Protein AF-A0A1L9Q4J5-F1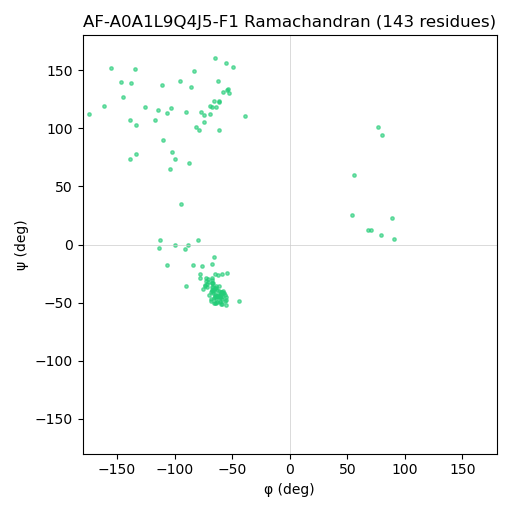 (afdb_monomer)

Solvent-accessible surface area (backbone atoms only — not comparable to full-atom values): 9314 Å² total; per-residue (Å²): 130,61,69,67,56,54,56,50,44,54,51,50,22,49,50,50,36,12,47,63,72,41,23,37,76,90,78,71,43,65,36,90,93,36,87,88,53,79,73,74,52,46,73,70,51,50,54,50,53,48,54,51,43,55,51,52,40,52,55,49,47,40,55,69,72,70,45,54,94,86,62,90,66,91,80,92,76,90,84,88,80,90,82,83,93,76,91,77,93,67,89,93,70,88,74,88,51,91,67,54,59,63,59,50,52,72,53,50,34,46,66,31,51,53,52,49,52,55,52,53,53,55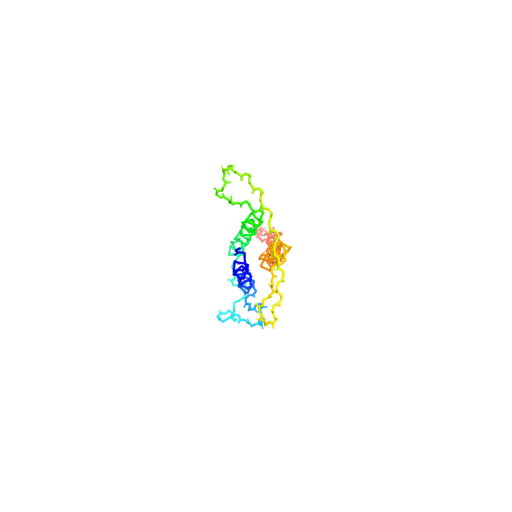,53,51,57,56,58,55,53,64,70,67,63,68,89,88,77,85,86,82,78,84,81,83,136

Radius of gyration: 25.22 Å; Cα contacts (8 Å, |Δi|>4): 82; chains: 1; bounding box: 53×69×80 Å

Mean predicted aligned error: 15.18 Å

pLDDT: mean 73.2, std 19.82, range [34.38, 97.12]

Foldseek 3Di:
DCDVVLVVLVVVLQVLLCQQQQHRPVPRHRDVPSVPDDRNQDPVNLVVSLVVQVVVLVVLVCVLVVNPVPPPDDDDDDDDDDDDDDDDDDDDDPDDDNCPSVVSSVVRSVSSNVSSVVVVVVVVVVVVVVVVPDDPDDDPPDDDD

InterPro domains:
  IPR031349 General transcription factor TFIIH, subunit Tfb6 [PF17110] (3-117)
  IPR031349 General transcription factor TFIIH, subunit Tfb6 [PTHR37781] (4-117)

Organism: NCBI:txid1036611

Structure (mmCIF, N/CA/C/O backbone):
data_AF-A0A1L9Q4J5-F1
#
_entry.id   AF-A0A1L9Q4J5-F1
#
loop_
_atom_site.group_PDB
_atom_site.id
_atom_site.type_symbol
_atom_site.label_atom_id
_atom_site.label_alt_id
_atom_site.label_comp_id
_atom_site.label_asym_id
_atom_site.label_entity_id
_atom_site.label_seq_id
_atom_site.pdbx_PDB_ins_code
_atom_site.Cartn_x
_atom_site.Cartn_y
_atom_site.Cartn_z
_atom_site.occupancy
_atom_site.B_iso_or_equiv
_atom_site.auth_seq_id
_atom_site.auth_comp_id
_atom_site.auth_asym_id
_atom_site.auth_atom_id
_atom_site.pdbx_PDB_model_num
ATOM 1 N N . MET A 1 1 ? 15.159 -10.176 -14.896 1.00 51.69 1 MET A N 1
ATOM 2 C CA . MET A 1 1 ? 15.103 -10.595 -13.466 1.00 51.69 1 MET A CA 1
ATOM 3 C C . MET A 1 1 ? 13.831 -10.171 -12.705 1.00 51.69 1 MET A C 1
ATOM 5 O O . MET A 1 1 ? 13.630 -10.600 -11.577 1.00 51.69 1 MET A O 1
ATOM 9 N N . ALA A 1 2 ? 12.927 -9.396 -13.304 1.00 68.06 2 ALA A N 1
ATOM 10 C CA . ALA A 1 2 ? 11.856 -8.687 -12.601 1.00 68.06 2 ALA A CA 1
ATOM 11 C C . ALA A 1 2 ? 10.698 -9.536 -12.012 1.00 68.06 2 ALA A C 1
ATOM 13 O O . ALA A 1 2 ? 10.084 -9.164 -11.010 1.00 68.06 2 ALA A O 1
ATOM 14 N N . LYS A 1 3 ? 10.361 -10.686 -12.615 1.00 74.06 3 LYS A N 1
ATOM 15 C CA . LYS A 1 3 ? 9.107 -11.415 -12.323 1.00 74.06 3 LYS A CA 1
ATOM 16 C C . LYS A 1 3 ? 8.966 -11.918 -10.869 1.00 74.06 3 LYS A C 1
ATOM 18 O O . LYS A 1 3 ? 7.874 -11.773 -10.316 1.00 74.06 3 LYS A O 1
ATOM 23 N N . PRO A 1 4 ? 9.990 -12.505 -10.216 1.00 86.25 4 PRO A N 1
ATOM 24 C CA . PRO A 1 4 ? 9.892 -12.897 -8.807 1.00 86.25 4 PRO A CA 1
ATOM 25 C C . PRO A 1 4 ? 9.742 -11.696 -7.864 1.00 86.25 4 PRO A C 1
ATOM 27 O O . PRO A 1 4 ? 8.932 -11.755 -6.940 1.00 86.25 4 PRO A O 1
ATOM 30 N N . THR A 1 5 ? 10.451 -10.597 -8.139 1.00 87.75 5 THR A N 1
ATOM 31 C CA . THR A 1 5 ? 10.393 -9.358 -7.350 1.00 87.75 5 THR A CA 1
ATOM 32 C C . THR A 1 5 ? 9.001 -8.740 -7.392 1.00 87.75 5 THR A C 1
ATOM 34 O O . THR A 1 5 ? 8.405 -8.513 -6.343 1.00 87.75 5 THR A O 1
ATOM 37 N N . PHE A 1 6 ? 8.406 -8.578 -8.577 1.00 88.56 6 PHE A N 1
ATOM 38 C CA . PHE A 1 6 ? 7.036 -8.060 -8.694 1.00 88.56 6 PHE A CA 1
ATOM 39 C C . PHE A 1 6 ? 5.996 -8.951 -8.008 1.00 88.56 6 PHE A C 1
ATOM 41 O O . PHE A 1 6 ? 5.050 -8.451 -7.401 1.00 88.56 6 PHE A O 1
ATOM 48 N N . ARG A 1 7 ? 6.179 -10.279 -8.036 1.00 89.19 7 ARG A N 1
ATOM 49 C CA . ARG A 1 7 ? 5.310 -11.203 -7.287 1.00 89.19 7 ARG A CA 1
ATOM 50 C C . ARG A 1 7 ? 5.421 -11.001 -5.777 1.00 89.19 7 ARG A C 1
ATOM 52 O O . ARG A 1 7 ? 4.413 -11.141 -5.089 1.00 89.19 7 ARG A O 1
ATOM 59 N N . LEU A 1 8 ? 6.617 -10.710 -5.267 1.00 92.31 8 LEU A N 1
ATOM 60 C CA . LEU A 1 8 ? 6.817 -10.388 -3.857 1.00 92.31 8 LEU A CA 1
ATOM 61 C C . LEU A 1 8 ? 6.169 -9.044 -3.508 1.00 92.31 8 LEU A C 1
ATOM 63 O O . LEU A 1 8 ? 5.389 -8.987 -2.563 1.00 92.31 8 LEU A O 1
ATOM 67 N N . LEU A 1 9 ? 6.422 -8.001 -4.301 1.00 94.06 9 LEU A N 1
ATOM 68 C CA . LEU A 1 9 ? 5.865 -6.662 -4.081 1.00 94.06 9 LEU A CA 1
ATOM 69 C C . LEU A 1 9 ? 4.335 -6.664 -4.082 1.00 94.06 9 LEU A C 1
ATOM 71 O O . LEU A 1 9 ? 3.732 -6.059 -3.204 1.00 94.06 9 LEU A O 1
ATOM 75 N N . ARG A 1 10 ? 3.695 -7.417 -4.985 1.00 93.38 10 ARG A N 1
ATOM 76 C CA . ARG A 1 10 ? 2.232 -7.587 -4.976 1.00 93.38 10 ARG A CA 1
ATOM 77 C C . ARG A 1 10 ? 1.712 -8.237 -3.697 1.00 93.38 10 ARG A C 1
ATOM 79 O O . ARG A 1 10 ? 0.686 -7.823 -3.177 1.00 93.38 10 ARG A O 1
ATOM 86 N N . LYS A 1 11 ? 2.415 -9.241 -3.168 1.00 95.12 11 LYS A N 1
ATOM 87 C CA . LYS A 1 11 ? 2.032 -9.861 -1.890 1.00 95.12 11 LYS A CA 1
ATOM 88 C C . LYS A 1 11 ? 2.195 -8.901 -0.716 1.00 95.12 11 LYS A C 1
ATOM 90 O O . LYS A 1 11 ? 1.366 -8.915 0.186 1.00 95.12 11 LYS A O 1
ATOM 95 N N . LEU A 1 12 ? 3.255 -8.094 -0.723 1.00 96.44 12 LEU A N 1
ATOM 96 C CA . LEU A 1 12 ? 3.470 -7.071 0.298 1.00 96.44 12 LEU A CA 1
ATOM 97 C C . LEU A 1 12 ? 2.405 -5.972 0.220 1.00 96.44 12 LEU A C 1
ATOM 99 O O . LEU A 1 12 ? 1.937 -5.528 1.263 1.00 96.44 12 LEU A O 1
ATOM 103 N N . ASP A 1 13 ? 1.968 -5.599 -0.985 1.00 96.44 13 ASP A N 1
ATOM 104 C CA . ASP A 1 13 ? 0.841 -4.683 -1.181 1.00 96.44 13 ASP A CA 1
ATOM 105 C C . ASP A 1 13 ? -0.456 -5.249 -0.583 1.00 96.44 13 ASP A C 1
ATOM 107 O O . ASP A 1 13 ? -1.086 -4.592 0.242 1.00 96.44 13 ASP A O 1
ATOM 111 N N . SER A 1 14 ? -0.809 -6.507 -0.890 1.00 95.19 14 SER A N 1
ATOM 112 C CA . SER A 1 14 ? -1.969 -7.165 -0.265 1.00 95.19 14 SER A CA 1
ATOM 113 C C . SER A 1 14 ? -1.848 -7.223 1.262 1.00 95.19 14 SER A C 1
ATOM 115 O O . SER A 1 14 ? -2.831 -7.008 1.969 1.00 95.19 14 SER A O 1
ATOM 117 N N . PHE A 1 15 ? -0.651 -7.497 1.789 1.00 94.44 15 PHE A N 1
ATOM 118 C CA . PHE A 1 15 ? -0.408 -7.587 3.228 1.00 94.44 15 PHE A CA 1
ATOM 119 C C . PHE A 1 15 ? -0.600 -6.242 3.935 1.00 94.44 15 PHE A C 1
ATOM 121 O O . PHE A 1 15 ? -1.344 -6.176 4.912 1.00 94.44 15 PHE A O 1
ATOM 128 N N . PHE A 1 16 ? 0.021 -5.165 3.445 1.00 95.81 16 PHE A N 1
ATOM 129 C CA . PHE A 1 16 ? -0.147 -3.841 4.046 1.00 95.81 16 PHE A CA 1
ATOM 130 C C . PHE A 1 16 ? -1.580 -3.337 3.917 1.00 95.81 16 PHE A C 1
ATOM 132 O O . PHE A 1 16 ? -2.129 -2.855 4.906 1.00 95.81 16 PHE A O 1
ATOM 139 N N . ALA A 1 17 ? -2.216 -3.521 2.758 1.00 94.69 17 ALA A N 1
ATOM 140 C CA . ALA A 1 17 ? -3.627 -3.199 2.580 1.00 94.69 17 ALA A CA 1
ATOM 141 C C . ALA A 1 17 ? -4.515 -3.945 3.591 1.00 94.69 17 ALA A C 1
ATOM 143 O O . ALA A 1 17 ? -5.402 -3.342 4.193 1.00 94.69 17 ALA A O 1
ATOM 144 N N . SER A 1 18 ? -4.227 -5.228 3.836 1.00 93.19 18 SER A N 1
ATOM 145 C CA . SER A 1 18 ? -4.984 -6.030 4.803 1.00 93.19 18 SER A CA 1
ATOM 146 C C . SER A 1 18 ? -4.781 -5.550 6.237 1.00 93.19 18 SER A C 1
ATOM 148 O O . SER A 1 18 ? -5.722 -5.504 7.021 1.00 93.19 18 SER A O 1
ATOM 150 N N . LEU A 1 19 ? -3.555 -5.154 6.593 1.00 92.25 19 LEU A N 1
ATOM 151 C CA . LEU A 1 19 ? -3.270 -4.585 7.909 1.00 92.25 19 LEU A CA 1
ATOM 152 C C . LEU A 1 19 ? -4.000 -3.260 8.130 1.00 92.25 19 LEU A C 1
ATOM 154 O O . LEU A 1 19 ? -4.570 -3.062 9.200 1.00 92.25 19 LEU A O 1
ATOM 158 N N . ILE A 1 20 ? -3.986 -2.374 7.131 1.00 92.00 20 ILE A N 1
ATOM 159 C CA . ILE A 1 20 ? -4.645 -1.065 7.204 1.00 92.00 20 ILE A CA 1
ATOM 160 C C . ILE A 1 20 ? -6.157 -1.241 7.393 1.00 92.00 20 ILE A C 1
ATOM 162 O O . ILE A 1 20 ? -6.737 -0.588 8.256 1.00 92.00 20 ILE A O 1
ATOM 166 N N . LEU A 1 21 ? -6.775 -2.161 6.645 1.00 90.06 21 LEU A N 1
ATOM 167 C CA . LEU A 1 21 ? -8.214 -2.431 6.724 1.00 90.06 21 LEU A CA 1
ATOM 168 C C . LEU A 1 21 ? -8.616 -3.290 7.937 1.00 90.06 21 LEU A C 1
ATOM 170 O O . LEU A 1 21 ? -9.754 -3.219 8.394 1.00 90.06 21 LEU A O 1
ATOM 174 N N . GLY A 1 22 ? -7.699 -4.103 8.470 1.00 89.19 22 GLY A N 1
ATOM 175 C CA . GLY A 1 22 ? -7.982 -5.088 9.521 1.00 89.19 22 GLY A CA 1
ATOM 176 C C . GLY A 1 22 ? -8.641 -6.382 9.022 1.00 89.19 22 GLY A C 1
ATOM 177 O O . GLY A 1 22 ? -9.024 -7.240 9.823 1.00 89.19 22 GLY A O 1
ATOM 178 N N . GLU A 1 23 ? -8.742 -6.554 7.709 1.00 90.62 23 GLU A N 1
ATOM 179 C CA . GLU A 1 23 ? -9.291 -7.729 7.035 1.00 90.62 23 GLU A CA 1
ATOM 180 C C . GLU A 1 23 ? -8.383 -8.153 5.885 1.00 90.62 23 GLU A C 1
ATOM 182 O O . GLU A 1 23 ? -7.693 -7.335 5.286 1.00 90.62 23 GLU A O 1
ATOM 187 N N . ASP A 1 24 ? -8.369 -9.440 5.571 1.00 91.44 24 ASP A N 1
ATOM 188 C CA . ASP A 1 24 ? -7.694 -9.963 4.393 1.00 91.44 24 ASP A CA 1
ATOM 189 C C . ASP A 1 24 ? -8.365 -9.413 3.127 1.00 91.44 24 ASP A C 1
ATOM 191 O O . ASP A 1 24 ? -9.535 -9.679 2.859 1.00 91.44 24 ASP A O 1
ATOM 195 N N . VAL A 1 25 ? -7.612 -8.666 2.319 1.00 90.31 25 VAL A N 1
ATOM 196 C CA . VAL A 1 25 ? -8.130 -8.019 1.104 1.00 90.31 25 VAL A CA 1
ATOM 197 C C . VAL A 1 25 ? -8.542 -8.971 -0.015 1.00 90.31 25 VAL A C 1
ATOM 199 O O . VAL A 1 25 ? -9.219 -8.538 -0.953 1.00 90.31 25 VAL A O 1
ATOM 202 N N . GLU A 1 26 ? -8.107 -10.230 0.031 1.00 88.50 26 GLU A N 1
ATOM 203 C CA . GLU A 1 26 ? -8.452 -11.251 -0.959 1.00 88.50 26 GLU A CA 1
ATOM 204 C C . GLU A 1 26 ? -9.721 -12.008 -0.558 1.00 88.50 26 GLU A C 1
ATOM 206 O O . GLU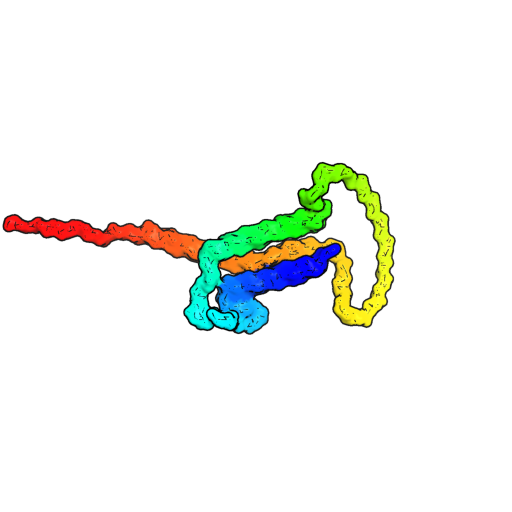 A 1 26 ? -10.524 -12.369 -1.421 1.00 88.50 26 GLU A O 1
ATOM 211 N N . THR A 1 27 ? -9.920 -12.234 0.743 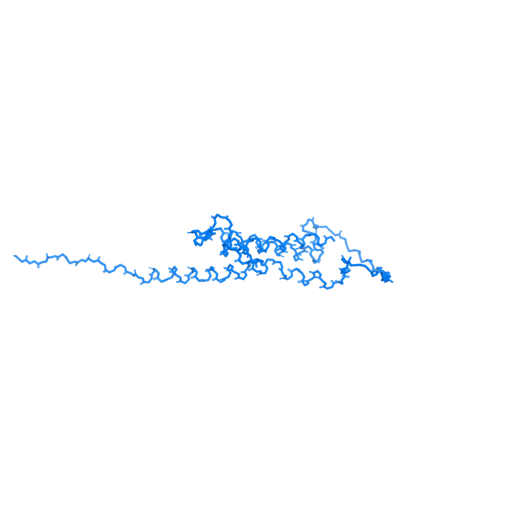1.00 90.56 27 THR A N 1
ATOM 212 C CA . THR A 1 27 ? -11.032 -13.048 1.260 1.00 90.56 27 THR A CA 1
ATOM 213 C C . THR A 1 27 ? -12.139 -12.236 1.934 1.00 90.56 27 THR A C 1
ATOM 215 O O . THR A 1 27 ? -13.248 -12.745 2.099 1.00 90.56 27 THR A O 1
ATOM 218 N N . GLY A 1 28 ? -11.864 -10.988 2.316 1.00 85.75 28 GLY A N 1
ATOM 219 C CA . GLY A 1 28 ? -12.746 -10.128 3.111 1.00 85.75 28 GLY A CA 1
ATOM 220 C C . GLY A 1 28 ? -12.938 -10.613 4.550 1.00 85.75 28 GLY A C 1
ATOM 221 O O . GLY A 1 28 ? -13.867 -10.186 5.231 1.00 85.75 28 GLY A O 1
ATOM 222 N N . GLN A 1 29 ? -12.126 -11.567 5.013 1.00 87.94 29 GLN A N 1
ATOM 223 C CA . GLN A 1 29 ? -12.222 -12.080 6.375 1.00 87.94 29 GLN A CA 1
ATOM 224 C C . GLN A 1 29 ? -11.422 -11.193 7.322 1.00 87.94 29 GLN A C 1
ATOM 226 O O . GLN A 1 29 ? -10.275 -10.856 7.041 1.00 87.94 29 GLN A O 1
ATOM 231 N N . THR A 1 30 ? -11.993 -10.866 8.481 1.00 87.50 30 THR A N 1
ATOM 232 C CA . THR A 1 30 ? -11.251 -10.188 9.550 1.00 87.50 30 THR A CA 1
ATOM 233 C C . THR A 1 30 ? -9.996 -10.976 9.887 1.00 87.50 30 THR A C 1
ATOM 235 O O . THR A 1 30 ? -10.050 -12.199 10.057 1.00 87.50 30 THR A O 1
ATOM 238 N N . LEU A 1 31 ? -8.867 -10.283 10.006 1.00 85.38 31 LEU A N 1
ATOM 239 C CA . LEU A 1 31 ? -7.612 -10.941 10.334 1.00 85.38 31 LEU A CA 1
ATOM 240 C C . LEU A 1 31 ? -7.718 -11.600 11.721 1.00 85.38 31 LEU A C 1
ATOM 242 O O . LEU A 1 31 ? -8.300 -11.055 12.663 1.00 85.38 31 LEU A O 1
ATOM 246 N N . SER A 1 32 ? -7.138 -12.790 11.870 1.00 81.69 32 SER A N 1
ATOM 247 C CA . SER A 1 32 ? -7.171 -13.525 13.138 1.00 81.69 32 SER A CA 1
ATOM 248 C C . SER A 1 32 ? -6.479 -12.727 14.248 1.00 81.69 32 SER A C 1
ATOM 250 O O . SER A 1 32 ? -5.301 -12.391 14.115 1.00 81.69 32 SER A O 1
ATOM 252 N N . GLY A 1 33 ? -7.184 -12.448 15.346 1.00 79.06 33 GLY A N 1
ATOM 253 C CA . GLY A 1 33 ? -6.684 -11.605 16.442 1.00 79.06 33 GLY A CA 1
ATOM 254 C C . GLY A 1 33 ? -7.008 -10.110 16.307 1.00 79.06 33 GLY A C 1
ATOM 255 O O . GLY A 1 33 ? -6.583 -9.325 17.155 1.00 79.06 33 GLY A O 1
ATOM 256 N N . PHE A 1 34 ? -7.777 -9.724 15.284 1.00 73.62 34 PHE A N 1
ATOM 257 C CA . PHE A 1 34 ? -8.173 -8.338 15.004 1.00 73.62 34 PHE A CA 1
ATOM 258 C C . PHE A 1 34 ? -9.685 -8.089 15.192 1.00 73.62 34 PHE A C 1
ATOM 260 O O . PHE A 1 34 ? -10.161 -6.976 15.001 1.00 73.62 34 PHE A O 1
ATOM 267 N N . GLU A 1 35 ? -10.434 -9.100 15.643 1.00 74.88 35 GLU A N 1
ATOM 268 C CA . GLU A 1 35 ? -11.907 -9.131 15.728 1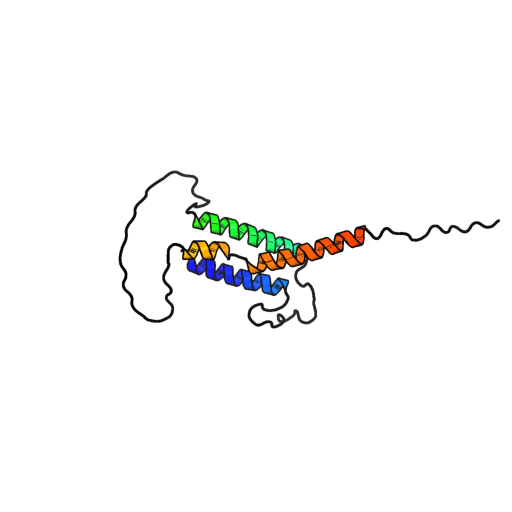.00 74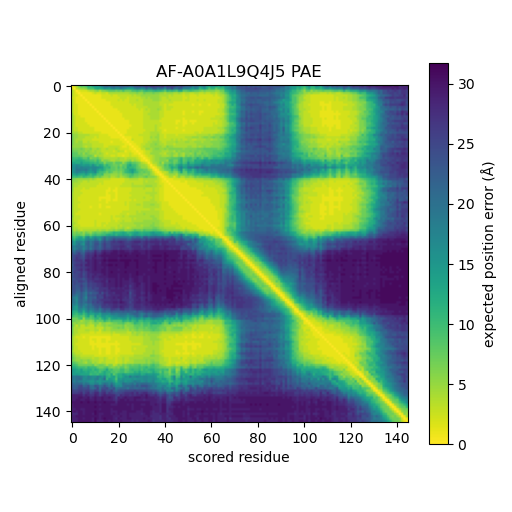.88 35 GLU A CA 1
ATOM 269 C C . GLU A 1 35 ? -12.529 -8.018 16.601 1.00 74.88 35 GLU A C 1
ATOM 271 O O . GLU A 1 35 ? -13.667 -7.617 16.369 1.00 74.88 35 GLU A O 1
ATOM 276 N N . GLU A 1 36 ? -11.791 -7.482 17.580 1.00 69.06 36 GLU A N 1
ATOM 277 C CA . GLU A 1 36 ? -12.288 -6.466 18.527 1.00 69.06 36 GLU A CA 1
ATOM 278 C C . GLU A 1 36 ? -11.615 -5.087 18.386 1.00 69.06 36 GLU A C 1
ATOM 280 O O . GLU A 1 36 ? -11.975 -4.149 19.102 1.00 69.06 36 GLU A O 1
ATOM 285 N N . ARG A 1 37 ? -10.630 -4.924 17.490 1.00 67.19 37 ARG A N 1
ATOM 286 C CA . ARG A 1 37 ? -9.847 -3.681 17.374 1.00 67.19 37 ARG A CA 1
ATOM 287 C C . ARG A 1 37 ? -10.104 -2.996 16.038 1.00 67.19 37 ARG A C 1
ATOM 289 O O . ARG A 1 37 ? -9.748 -3.518 14.992 1.00 67.19 37 ARG A O 1
ATOM 296 N N . ARG A 1 38 ? -10.680 -1.793 16.083 1.00 66.06 38 ARG A N 1
ATOM 297 C CA . ARG A 1 38 ? -10.682 -0.855 14.947 1.00 66.06 38 ARG A CA 1
ATOM 298 C C . ARG A 1 38 ? -9.364 -0.078 14.927 1.00 66.06 38 ARG A C 1
ATOM 300 O O . ARG A 1 38 ? -8.810 0.177 15.993 1.00 66.06 38 ARG A O 1
ATOM 307 N N . ASN A 1 39 ? -8.904 0.313 13.737 1.00 72.06 39 ASN A N 1
ATOM 308 C CA . ASN A 1 39 ? -7.674 1.090 13.519 1.00 72.06 39 ASN A CA 1
ATOM 309 C C . ASN A 1 39 ? -6.421 0.422 14.116 1.00 72.06 39 ASN A C 1
ATOM 311 O O . ASN A 1 39 ? -5.787 0.938 15.035 1.00 72.06 39 ASN A O 1
ATOM 315 N N . ILE A 1 40 ? -6.111 -0.790 13.649 1.00 81.56 40 ILE A N 1
ATOM 316 C CA . ILE A 1 40 ? -5.051 -1.603 14.265 1.00 81.56 40 ILE A CA 1
ATOM 317 C C . ILE A 1 40 ? -3.658 -1.065 13.942 1.00 81.56 40 ILE A C 1
ATOM 319 O O . ILE A 1 40 ? -2.733 -1.217 14.737 1.00 81.56 40 ILE A O 1
ATOM 323 N N . VAL A 1 41 ? -3.529 -0.420 12.787 1.00 89.69 41 VAL A N 1
ATOM 324 C CA . VAL A 1 41 ? -2.327 0.292 12.375 1.00 89.69 41 VAL A CA 1
ATOM 325 C C . VAL A 1 41 ? -2.455 1.730 12.861 1.00 89.69 41 VAL A C 1
ATOM 327 O O . VAL A 1 41 ? -3.313 2.473 12.398 1.00 89.69 41 VAL A O 1
ATOM 330 N N . SER A 1 42 ? -1.600 2.135 13.793 1.00 90.94 42 SER A N 1
ATOM 331 C CA . SER A 1 42 ? -1.566 3.509 14.293 1.00 90.94 42 SER A CA 1
ATOM 332 C C . SER A 1 42 ? -1.165 4.508 13.202 1.00 90.94 42 SER A C 1
ATOM 334 O O . SER A 1 42 ? -0.492 4.158 12.233 1.00 90.94 42 SER A O 1
ATOM 336 N N . MET A 1 43 ? -1.476 5.790 13.411 1.00 91.12 43 MET A N 1
ATOM 337 C CA . MET A 1 43 ? -1.053 6.908 12.547 1.00 91.12 43 MET A CA 1
ATOM 338 C C . MET A 1 43 ? 0.423 6.827 12.137 1.00 91.12 43 MET A C 1
ATOM 340 O O . MET A 1 43 ? 0.787 6.947 10.970 1.00 91.12 43 MET A O 1
ATOM 344 N N . THR A 1 44 ? 1.308 6.605 13.112 1.00 93.31 44 THR A N 1
ATOM 345 C CA . THR A 1 44 ? 2.751 6.545 12.864 1.00 93.31 44 THR A CA 1
ATOM 346 C C . THR A 1 44 ? 3.128 5.326 12.029 1.00 93.31 44 THR A C 1
ATOM 348 O O . THR A 1 44 ? 4.023 5.414 11.191 1.00 93.31 44 THR A O 1
ATOM 351 N N . GLU A 1 45 ? 2.457 4.192 12.228 1.00 95.19 45 GLU A N 1
ATOM 352 C CA . GLU A 1 45 ? 2.666 2.999 11.408 1.00 95.19 45 GLU A CA 1
ATOM 353 C C . GLU A 1 45 ? 2.154 3.215 9.980 1.00 95.19 45 GLU A C 1
ATOM 355 O O . GLU A 1 45 ? 2.881 2.892 9.044 1.00 95.19 45 GLU A O 1
ATOM 360 N N . LYS A 1 46 ? 0.994 3.864 9.797 1.00 95.50 46 LYS A N 1
ATOM 361 C CA . LYS A 1 46 ? 0.472 4.264 8.477 1.00 95.50 46 LYS A CA 1
ATOM 362 C C . LYS A 1 46 ? 1.488 5.123 7.714 1.00 95.50 46 LYS A C 1
ATOM 364 O O . LYS A 1 46 ? 1.819 4.822 6.568 1.00 95.50 46 LYS A O 1
ATOM 369 N N . VAL A 1 47 ? 2.068 6.134 8.368 1.00 95.50 47 VAL A N 1
ATOM 370 C CA . VAL A 1 47 ? 3.110 6.993 7.769 1.00 95.50 47 VAL A CA 1
ATOM 371 C C . VAL A 1 47 ? 4.378 6.202 7.421 1.00 95.50 47 VAL A C 1
ATOM 373 O O . VAL A 1 47 ? 4.967 6.418 6.361 1.00 95.50 47 VAL A O 1
ATOM 376 N N . ARG A 1 48 ? 4.797 5.251 8.268 1.00 96.44 48 ARG A N 1
ATOM 377 C CA . ARG A 1 48 ? 5.954 4.384 7.979 1.00 96.44 48 ARG A CA 1
ATOM 378 C C . ARG A 1 48 ? 5.706 3.483 6.775 1.00 96.44 48 ARG A C 1
ATOM 380 O O . ARG A 1 48 ? 6.579 3.377 5.919 1.00 96.44 48 ARG A O 1
ATOM 387 N N . ILE A 1 49 ? 4.528 2.864 6.694 1.00 97.12 49 ILE A N 1
ATOM 388 C CA . ILE A 1 49 ? 4.139 2.026 5.555 1.00 97.12 49 ILE A CA 1
ATOM 389 C C . ILE A 1 49 ? 4.138 2.867 4.275 1.00 97.12 49 ILE A C 1
ATOM 391 O O . ILE A 1 49 ? 4.729 2.445 3.282 1.00 97.12 49 ILE A O 1
ATOM 395 N N . LYS A 1 50 ? 3.568 4.081 4.317 1.00 96.25 50 LYS A N 1
ATOM 396 C CA . LYS A 1 50 ? 3.565 5.014 3.181 1.00 96.25 50 LYS A CA 1
ATOM 397 C C . LYS A 1 50 ? 4.981 5.299 2.678 1.00 96.25 50 LYS A C 1
ATOM 399 O O . LYS A 1 50 ? 5.262 5.099 1.502 1.00 96.25 50 LYS A O 1
ATOM 404 N N . SER A 1 51 ? 5.880 5.693 3.580 1.00 97.06 51 SER A N 1
ATOM 405 C CA . SER A 1 51 ? 7.268 6.018 3.233 1.00 97.06 51 SER A CA 1
ATOM 406 C C . SER A 1 51 ? 8.007 4.827 2.607 1.00 97.06 51 SER A C 1
ATOM 408 O O . SER A 1 51 ? 8.722 5.000 1.619 1.00 97.06 51 SER A O 1
ATOM 410 N N . ILE A 1 52 ? 7.802 3.611 3.128 1.00 96.94 52 ILE A N 1
ATOM 411 C CA . ILE A 1 52 ? 8.396 2.385 2.572 1.00 96.94 52 ILE A CA 1
ATOM 412 C C . ILE A 1 52 ? 7.844 2.097 1.170 1.00 96.94 52 ILE A C 1
ATOM 414 O O . I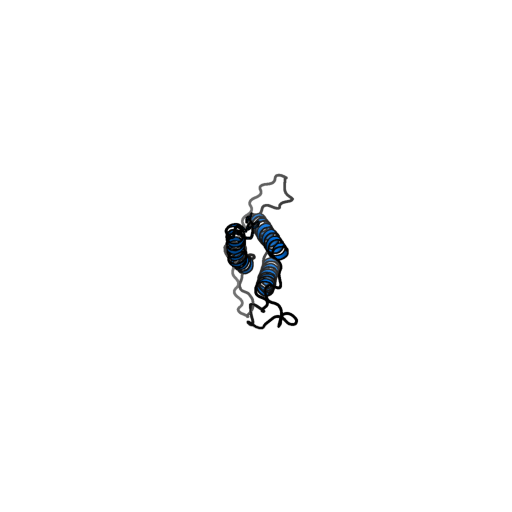LE A 1 52 ? 8.618 1.806 0.259 1.00 96.94 52 ILE A O 1
ATOM 418 N N . ALA A 1 53 ? 6.524 2.188 0.988 1.00 96.25 53 ALA A N 1
ATOM 419 C CA . ALA A 1 53 ? 5.865 1.934 -0.290 1.00 96.25 53 ALA A CA 1
ATOM 420 C C . ALA A 1 53 ? 6.318 2.919 -1.381 1.00 96.25 53 ALA A C 1
ATOM 422 O O . ALA A 1 53 ? 6.642 2.504 -2.494 1.00 96.25 53 ALA A O 1
ATOM 423 N N . GLU A 1 54 ? 6.391 4.210 -1.049 1.00 94.94 54 GLU A N 1
ATOM 424 C CA . GLU A 1 54 ? 6.861 5.262 -1.956 1.00 94.94 54 GLU A CA 1
ATOM 425 C C . GLU A 1 54 ? 8.331 5.058 -2.338 1.00 94.94 54 GLU A C 1
ATOM 427 O O . GLU A 1 54 ? 8.661 5.059 -3.523 1.00 94.94 54 GLU A O 1
ATOM 432 N N . THR A 1 55 ? 9.199 4.786 -1.358 1.00 95.06 55 THR A N 1
ATOM 433 C CA . THR A 1 55 ? 10.626 4.522 -1.611 1.00 95.06 55 THR A CA 1
ATOM 434 C C . THR A 1 55 ? 10.815 3.296 -2.505 1.00 95.06 55 THR A C 1
ATOM 436 O O . THR A 1 55 ? 11.582 3.331 -3.464 1.00 95.06 55 THR A O 1
ATOM 439 N N . ALA A 1 56 ? 10.077 2.214 -2.244 1.00 93.25 56 ALA A N 1
ATOM 440 C CA . ALA A 1 56 ? 10.154 1.007 -3.057 1.00 93.25 56 ALA A CA 1
ATOM 441 C C . ALA A 1 56 ? 9.695 1.238 -4.505 1.00 93.25 56 ALA A C 1
ATOM 443 O O . ALA A 1 56 ? 10.272 0.652 -5.417 1.00 93.25 56 ALA A O 1
ATOM 444 N N . 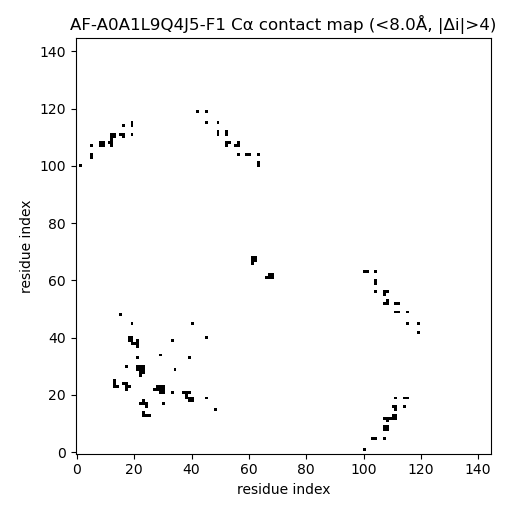ARG A 1 57 ? 8.688 2.095 -4.743 1.00 92.56 57 ARG A N 1
ATOM 445 C CA . ARG A 1 57 ? 8.280 2.461 -6.110 1.00 92.56 57 ARG A CA 1
ATOM 446 C C . ARG A 1 57 ? 9.397 3.169 -6.862 1.00 92.56 57 ARG A C 1
ATOM 448 O O . ARG A 1 57 ? 9.624 2.824 -8.014 1.00 92.56 57 ARG A O 1
ATOM 455 N N . VAL A 1 58 ? 10.078 4.119 -6.220 1.00 91.31 58 VAL A N 1
ATOM 456 C CA . VAL A 1 58 ? 11.205 4.841 -6.831 1.00 91.31 58 VAL A CA 1
ATOM 457 C C . VAL A 1 58 ? 12.305 3.860 -7.235 1.00 91.31 58 VAL A C 1
ATOM 459 O O . VAL A 1 58 ? 12.651 3.805 -8.408 1.00 91.31 58 VAL A O 1
ATOM 462 N N . ILE A 1 59 ? 12.729 2.986 -6.315 1.00 90.81 59 ILE A N 1
ATOM 463 C CA . ILE A 1 59 ? 13.773 1.979 -6.577 1.00 90.81 59 ILE A CA 1
ATOM 464 C C . ILE A 1 59 ? 13.392 1.052 -7.742 1.00 90.81 59 ILE A C 1
ATOM 466 O O . ILE A 1 59 ? 14.224 0.714 -8.577 1.00 90.81 59 ILE A O 1
ATOM 470 N N . VAL A 1 60 ? 12.131 0.612 -7.815 1.00 88.44 60 VAL A N 1
ATOM 471 C CA . VAL A 1 60 ? 11.680 -0.295 -8.885 1.00 88.44 60 VAL A CA 1
ATOM 472 C C . VAL A 1 60 ? 11.588 0.414 -10.238 1.00 88.44 60 VAL A C 1
ATOM 474 O O . VAL A 1 60 ? 11.849 -0.217 -11.260 1.00 88.44 60 VAL A O 1
ATOM 477 N N . VAL A 1 61 ? 11.225 1.700 -10.258 1.00 85.50 61 VAL A N 1
ATOM 478 C CA . VAL A 1 61 ? 11.260 2.522 -11.477 1.00 85.50 61 VAL A CA 1
ATOM 479 C C . VAL A 1 61 ? 12.700 2.686 -11.954 1.00 85.50 61 VAL A C 1
ATOM 481 O O . VAL A 1 61 ? 12.981 2.379 -13.107 1.00 85.50 61 VAL A O 1
ATOM 484 N N . GLU A 1 62 ? 13.614 3.081 -11.067 1.00 85.12 62 GLU A N 1
ATOM 485 C CA . GLU A 1 62 ? 15.034 3.281 -11.387 1.00 85.12 62 GLU A CA 1
ATOM 486 C C . GLU A 1 62 ? 15.676 1.997 -11.932 1.00 85.12 62 GLU A C 1
ATOM 488 O O . GLU A 1 62 ? 16.259 2.009 -13.015 1.00 85.12 62 GLU A O 1
ATOM 493 N N . ALA A 1 63 ? 15.444 0.864 -11.262 1.00 81.44 63 ALA A N 1
ATOM 494 C CA . ALA A 1 63 ? 15.923 -0.441 -11.715 1.00 81.44 63 ALA A CA 1
ATOM 495 C C . ALA A 1 63 ? 15.287 -0.900 -13.044 1.00 81.44 63 ALA A C 1
ATOM 497 O O . ALA A 1 63 ? 15.865 -1.717 -13.760 1.00 81.44 63 ALA A O 1
ATOM 498 N N . GLY A 1 64 ? 14.081 -0.423 -13.368 1.00 73.56 64 GLY A N 1
ATOM 499 C CA . GLY A 1 64 ? 13.403 -0.703 -14.635 1.00 73.56 64 GLY A CA 1
ATOM 500 C C . GLY A 1 64 ? 13.941 0.120 -15.808 1.00 73.56 64 GLY A C 1
ATOM 501 O O . GLY A 1 64 ? 13.914 -0.357 -16.937 1.00 73.56 64 GLY A O 1
ATOM 502 N N . GLU A 1 65 ? 14.464 1.318 -15.539 1.00 71.25 65 GLU A N 1
ATOM 503 C CA . GLU A 1 65 ? 15.087 2.209 -16.529 1.00 71.25 65 GLU A CA 1
ATOM 504 C C . GLU A 1 65 ? 16.534 1.807 -16.873 1.00 71.25 65 GLU A C 1
ATOM 506 O O . GLU A 1 65 ? 17.202 2.517 -17.620 1.00 71.25 65 GLU A O 1
ATOM 511 N N . GLY A 1 66 ? 17.031 0.686 -16.333 1.00 60.09 66 GLY A N 1
ATOM 512 C CA . GLY A 1 66 ? 18.417 0.254 -16.521 1.00 60.09 66 GLY A CA 1
ATOM 513 C C . GLY A 1 66 ? 19.433 1.126 -15.780 1.00 60.09 66 GLY A C 1
ATOM 514 O O . GLY A 1 66 ? 20.624 0.995 -16.030 1.00 60.09 66 GLY A O 1
ATOM 515 N N . ARG A 1 67 ? 18.985 1.999 -14.866 1.00 52.62 67 ARG A N 1
ATOM 516 C CA . ARG A 1 67 ? 19.883 2.676 -13.930 1.00 52.62 67 ARG A CA 1
ATOM 517 C C . ARG A 1 67 ? 20.164 1.713 -12.791 1.00 52.62 67 ARG A C 1
ATOM 519 O O . ARG A 1 67 ? 19.318 1.516 -11.918 1.00 52.62 67 ARG A O 1
ATOM 526 N N . ASP A 1 68 ? 21.324 1.078 -12.830 1.00 49.38 68 ASP A N 1
ATOM 527 C CA . ASP A 1 68 ? 21.860 0.445 -11.636 1.00 49.38 68 ASP A CA 1
ATOM 528 C C . ASP A 1 68 ? 22.227 1.573 -10.648 1.00 49.38 68 ASP A C 1
ATOM 530 O O . ASP A 1 68 ? 23.002 2.463 -10.997 1.00 49.38 68 ASP A O 1
ATOM 534 N N . PRO A 1 69 ? 21.616 1.634 -9.450 1.00 52.44 69 PRO A N 1
ATOM 535 C CA . PRO A 1 69 ? 21.883 2.705 -8.490 1.00 52.44 69 PRO A CA 1
ATOM 536 C C . PRO A 1 69 ? 23.319 2.691 -7.939 1.00 52.44 69 PRO A C 1
ATOM 538 O O . PRO A 1 69 ? 23.702 3.658 -7.281 1.00 52.44 69 PRO A O 1
ATOM 541 N N . ASP A 1 70 ? 24.087 1.626 -8.194 1.00 52.38 70 ASP A N 1
ATOM 542 C CA . ASP A 1 70 ? 25.509 1.516 -7.852 1.00 52.38 70 ASP A CA 1
ATOM 543 C C . ASP A 1 70 ? 26.449 1.803 -9.048 1.00 52.38 70 ASP A C 1
ATOM 545 O O . ASP A 1 70 ? 27.670 1.778 -8.874 1.00 52.38 70 ASP A O 1
ATOM 549 N N . ASP A 1 71 ? 25.911 2.096 -10.238 1.00 47.22 71 ASP A N 1
ATOM 550 C CA . ASP A 1 71 ? 26.679 2.297 -11.474 1.00 47.22 71 ASP A CA 1
ATOM 551 C C . ASP A 1 71 ? 26.816 3.793 -11.789 1.00 47.22 71 ASP A C 1
ATOM 553 O O . ASP A 1 71 ? 26.074 4.398 -12.563 1.00 47.22 71 ASP A O 1
ATOM 557 N N . ASP A 1 72 ? 27.768 4.400 -11.085 1.00 49.91 72 ASP A N 1
ATOM 558 C CA . ASP A 1 72 ? 28.303 5.739 -11.342 1.00 49.91 72 ASP A CA 1
ATOM 559 C C . ASP A 1 72 ? 29.575 5.629 -12.215 1.00 49.91 72 ASP A C 1
ATOM 561 O O . ASP A 1 72 ? 30.531 6.380 -12.013 1.00 49.91 72 ASP A O 1
ATOM 565 N N . ASP A 1 73 ? 29.635 4.666 -13.145 1.00 44.41 73 ASP A N 1
ATOM 566 C CA . ASP A 1 73 ? 30.746 4.539 -14.091 1.00 44.41 73 ASP A CA 1
ATOM 567 C C . ASP A 1 73 ? 30.267 4.210 -15.513 1.00 44.41 73 ASP A C 1
ATOM 569 O O . ASP A 1 73 ? 29.327 3.459 -15.753 1.00 44.41 73 ASP A O 1
ATOM 573 N N . ASP A 1 74 ? 30.932 4.870 -16.453 1.00 49.53 74 ASP A N 1
ATOM 574 C CA . ASP A 1 74 ? 30.729 4.815 -17.892 1.00 49.53 74 ASP A CA 1
ATOM 575 C C . ASP A 1 74 ? 30.757 3.373 -18.433 1.00 49.53 74 ASP A C 1
ATOM 577 O O . ASP A 1 74 ? 31.731 2.669 -18.196 1.00 49.53 74 ASP A O 1
ATOM 581 N N . ASP A 1 75 ? 29.764 2.970 -19.235 1.00 41.06 75 ASP A N 1
ATOM 582 C CA . ASP A 1 75 ? 30.002 2.331 -20.541 1.00 41.06 75 ASP A CA 1
ATOM 583 C C . ASP A 1 75 ? 28.684 2.106 -21.310 1.00 41.06 75 ASP A C 1
ATOM 585 O O . ASP A 1 75 ? 27.809 1.318 -20.950 1.00 41.06 75 ASP A O 1
ATOM 589 N N . LEU A 1 76 ? 28.553 2.842 -22.416 1.00 47.81 76 LEU A N 1
ATOM 590 C CA . LEU A 1 76 ? 27.556 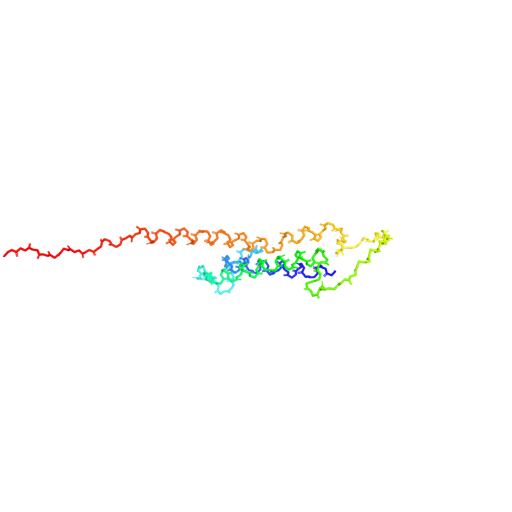2.616 -23.456 1.00 47.81 76 LEU A CA 1
ATOM 591 C C . LEU A 1 76 ? 28.015 1.430 -24.309 1.00 47.81 76 LEU A C 1
ATOM 593 O O . LEU A 1 76 ? 28.976 1.586 -25.055 1.00 47.81 76 LEU A O 1
ATOM 597 N N . ASP A 1 77 ? 27.296 0.312 -24.283 1.00 39.19 77 ASP A N 1
ATOM 598 C CA . ASP A 1 77 ? 27.296 -0.613 -25.418 1.00 39.19 77 ASP A CA 1
ATOM 599 C C . ASP A 1 77 ? 25.872 -1.130 -25.671 1.00 39.19 77 ASP A C 1
ATOM 601 O O . ASP A 1 77 ? 25.294 -1.908 -24.909 1.00 39.19 77 ASP A O 1
ATOM 605 N N . GLU A 1 78 ? 25.299 -0.609 -26.757 1.00 49.84 78 GLU A N 1
ATOM 606 C CA . GLU A 1 78 ? 24.154 -1.165 -27.467 1.00 49.84 78 GLU A CA 1
ATOM 607 C C . GLU A 1 78 ? 24.584 -2.501 -28.083 1.00 49.84 78 GLU A C 1
ATOM 609 O O . GLU A 1 78 ? 25.506 -2.517 -28.896 1.00 49.84 78 GLU A O 1
ATOM 614 N N . ASP A 1 79 ? 23.892 -3.601 -27.779 1.00 39.81 79 ASP A N 1
ATOM 615 C CA . ASP A 1 79 ? 23.787 -4.668 -28.772 1.00 39.81 79 ASP A CA 1
ATOM 616 C C . ASP A 1 79 ? 22.421 -5.359 -28.720 1.00 39.81 79 ASP A C 1
ATOM 618 O O . ASP A 1 79 ? 21.906 -5.763 -27.673 1.00 39.81 79 ASP A O 1
ATOM 622 N N . ASP A 1 80 ? 21.833 -5.391 -29.907 1.00 49.38 80 ASP A N 1
ATOM 623 C CA . ASP A 1 80 ? 20.468 -5.725 -30.277 1.00 49.38 80 ASP A CA 1
ATOM 624 C C . ASP A 1 80 ? 20.519 -7.105 -30.943 1.00 49.38 80 ASP A C 1
ATOM 626 O O . ASP A 1 80 ? 21.106 -7.244 -32.014 1.00 49.38 80 ASP A O 1
ATOM 630 N N . GLU A 1 81 ? 19.941 -8.141 -30.330 1.00 41.47 81 GLU A N 1
ATOM 631 C CA . GLU A 1 81 ? 19.792 -9.446 -30.987 1.00 41.47 81 GLU A CA 1
ATOM 632 C C . GLU A 1 81 ? 18.368 -9.997 -30.802 1.00 41.47 81 GLU A C 1
ATOM 634 O O . GLU A 1 81 ? 17.972 -10.494 -29.743 1.00 41.47 81 GLU A O 1
ATOM 639 N N . GLU A 1 82 ? 17.594 -9.874 -31.887 1.00 50.22 82 GLU A N 1
ATOM 640 C CA . GLU A 1 82 ? 16.376 -10.627 -32.191 1.00 50.22 82 GLU A CA 1
ATOM 641 C C . GLU A 1 82 ? 16.662 -12.140 -32.211 1.00 50.22 82 GLU A C 1
ATOM 643 O O . GLU A 1 82 ? 17.562 -12.563 -32.930 1.00 50.22 82 GLU A O 1
ATOM 648 N N . ASP A 1 83 ? 15.851 -12.962 -31.526 1.00 38.22 83 ASP A N 1
ATOM 649 C CA . ASP A 1 83 ? 15.622 -14.358 -31.944 1.00 38.22 83 ASP A CA 1
ATOM 650 C C . ASP A 1 83 ? 14.334 -14.961 -31.320 1.00 38.22 83 ASP A C 1
ATOM 652 O O . ASP A 1 83 ? 14.165 -15.085 -30.105 1.00 38.22 83 ASP A O 1
ATOM 656 N N . ASP A 1 84 ? 13.423 -15.343 -32.216 1.00 38.38 84 ASP A N 1
ATOM 657 C CA . ASP A 1 84 ? 12.762 -16.653 -32.290 1.00 38.38 84 ASP A CA 1
ATOM 658 C C . ASP A 1 84 ? 11.624 -17.079 -31.352 1.00 38.38 84 ASP A C 1
ATOM 660 O O . ASP A 1 84 ? 11.775 -17.659 -30.276 1.00 38.38 84 ASP A O 1
ATOM 664 N N . MET A 1 85 ? 10.418 -16.980 -31.920 1.00 38.03 85 MET A N 1
ATOM 665 C CA . MET A 1 85 ? 9.193 -17.643 -31.481 1.00 38.03 85 MET A CA 1
ATOM 666 C C . MET A 1 85 ? 9.230 -19.169 -31.694 1.00 38.03 85 MET A C 1
ATOM 668 O O . MET A 1 85 ? 9.046 -19.649 -32.813 1.00 38.03 85 MET A O 1
ATOM 672 N N . TYR A 1 86 ? 9.254 -19.934 -30.601 1.00 38.72 86 TYR A N 1
ATOM 673 C CA . TYR A 1 86 ? 8.666 -21.277 -30.552 1.00 38.72 86 TYR A CA 1
ATOM 674 C C . TYR A 1 86 ? 7.528 -21.299 -29.529 1.00 38.72 86 TYR A C 1
ATOM 676 O O . TYR A 1 86 ? 7.743 -21.248 -28.320 1.00 38.72 86 TYR A O 1
ATOM 684 N N . MET A 1 87 ? 6.292 -21.353 -30.033 1.00 47.75 87 MET A N 1
ATOM 685 C CA . MET A 1 87 ? 5.122 -21.700 -29.231 1.00 47.75 87 MET A CA 1
ATOM 686 C C . MET A 1 87 ? 5.128 -23.205 -28.964 1.00 47.75 87 MET A C 1
ATOM 688 O O . MET A 1 87 ? 4.860 -23.985 -29.879 1.00 47.75 87 MET A O 1
ATOM 692 N N . ASP A 1 88 ? 5.351 -23.588 -27.709 1.00 34.38 88 ASP A N 1
ATOM 693 C CA . ASP A 1 88 ? 4.754 -24.798 -27.150 1.00 34.38 88 ASP A CA 1
ATOM 694 C C . ASP A 1 88 ? 3.718 -24.402 -26.093 1.00 34.38 88 ASP A C 1
ATOM 696 O O . ASP A 1 88 ? 3.870 -23.427 -25.353 1.00 34.38 88 ASP A O 1
ATOM 700 N N . ASN A 1 89 ? 2.593 -25.098 -26.152 1.00 55.03 89 ASN A N 1
ATOM 701 C CA . ASN A 1 89 ? 1.329 -24.768 -25.521 1.00 55.03 89 ASN A CA 1
ATOM 702 C C . ASN A 1 89 ? 1.071 -25.754 -24.385 1.00 55.03 89 ASN A C 1
ATOM 704 O O . ASN A 1 89 ? 0.396 -26.769 -24.566 1.00 55.03 89 ASN A O 1
ATOM 708 N N . ASP A 1 90 ? 1.547 -25.401 -23.200 1.00 39.62 90 ASP A N 1
ATOM 709 C CA . ASP A 1 90 ? 1.129 -25.982 -21.936 1.00 39.62 90 ASP A CA 1
ATOM 710 C C . ASP A 1 90 ? 1.175 -24.921 -20.820 1.00 39.62 90 ASP A C 1
ATOM 712 O O . ASP A 1 90 ? 1.982 -23.994 -20.803 1.00 39.62 90 ASP A O 1
ATOM 716 N N . GLY A 1 91 ? 0.166 -24.965 -19.948 1.00 45.66 91 GLY A N 1
ATOM 717 C CA . GLY A 1 91 ? -0.192 -23.879 -19.038 1.00 45.66 91 GLY A CA 1
ATOM 718 C C . GLY A 1 91 ? 0.943 -23.388 -18.130 1.00 45.66 91 GLY A C 1
ATOM 719 O O . GLY A 1 91 ? 1.847 -24.130 -17.773 1.00 45.66 91 GLY A O 1
ATOM 720 N N . PHE A 1 92 ? 0.807 -22.136 -17.672 1.00 49.50 92 PHE A N 1
ATOM 721 C CA . PHE A 1 92 ? 1.693 -21.421 -16.728 1.00 49.50 92 PHE A CA 1
ATOM 722 C C . PHE A 1 92 ? 2.879 -20.623 -17.308 1.00 49.50 92 PHE A C 1
ATOM 724 O O . PHE A 1 92 ? 3.782 -20.238 -16.563 1.00 49.50 92 PHE A O 1
ATOM 731 N N . GLY A 1 93 ? 2.828 -20.219 -18.580 1.00 43.47 93 GLY A N 1
ATOM 732 C CA . GLY A 1 93 ? 3.852 -19.369 -19.200 1.00 43.47 93 GLY A CA 1
ATOM 733 C C . GLY A 1 93 ? 3.289 -18.200 -20.008 1.00 43.47 93 GLY A C 1
ATOM 734 O O . GLY A 1 93 ? 3.292 -18.243 -21.227 1.00 43.47 93 GLY A O 1
ATOM 735 N N . LEU A 1 94 ? 2.842 -17.113 -19.363 1.00 43.31 94 LEU A N 1
ATOM 736 C CA . LEU A 1 94 ? 2.721 -15.833 -20.078 1.00 43.31 94 LEU A CA 1
ATOM 737 C C . LEU A 1 94 ? 4.114 -15.210 -20.180 1.00 43.31 94 LEU A C 1
ATOM 739 O O . LEU A 1 94 ? 4.592 -14.609 -19.204 1.00 43.31 94 LEU A O 1
ATOM 743 N N . GLY A 1 95 ? 4.717 -15.406 -21.353 1.00 39.03 95 GLY A N 1
ATOM 744 C CA . GLY A 1 95 ? 5.948 -14.781 -21.817 1.00 39.03 95 GLY A CA 1
ATOM 745 C C . GLY A 1 95 ? 5.944 -13.263 -21.646 1.00 39.03 95 GLY A C 1
ATOM 746 O O . GLY A 1 95 ? 4.895 -12.613 -21.529 1.00 39.03 95 GLY A O 1
ATOM 747 N N . ASP A 1 96 ? 7.154 -12.745 -21.512 1.00 53.06 96 ASP A N 1
ATOM 748 C CA . ASP A 1 96 ? 7.470 -11.331 -21.420 1.00 53.06 96 ASP A CA 1
ATOM 749 C C . ASP A 1 96 ? 7.220 -10.646 -22.753 1.00 53.06 96 ASP A C 1
ATOM 751 O O . ASP A 1 96 ? 7.840 -10.978 -23.756 1.00 53.06 96 ASP A O 1
ATOM 755 N N . ALA A 1 97 ? 6.315 -9.673 -22.745 1.00 48.75 97 ALA A N 1
ATOM 756 C CA . ALA A 1 97 ? 6.323 -8.622 -23.746 1.00 48.75 97 ALA A CA 1
ATOM 757 C C . ALA A 1 97 ? 7.093 -7.431 -23.149 1.00 48.75 97 ALA A C 1
ATOM 759 O O . ALA A 1 97 ? 6.870 -7.143 -21.968 1.00 48.75 97 ALA A O 1
ATOM 760 N N . PRO A 1 98 ? 7.925 -6.716 -23.925 1.00 49.72 98 PRO A N 1
ATOM 761 C CA . PRO A 1 98 ? 8.757 -5.629 -23.417 1.00 49.72 98 PRO A CA 1
ATOM 762 C C . PRO A 1 98 ? 8.027 -4.510 -22.648 1.00 49.72 98 PRO A C 1
ATOM 764 O O . PRO A 1 98 ? 8.597 -3.921 -21.743 1.00 49.72 98 PRO A O 1
ATOM 767 N N . GLY A 1 99 ? 6.726 -4.297 -22.881 1.00 58.78 99 GLY A N 1
ATOM 768 C CA . GLY A 1 99 ? 5.906 -3.342 -22.109 1.00 58.78 99 GLY A CA 1
ATOM 769 C C . GLY A 1 99 ? 5.238 -3.902 -20.840 1.00 58.78 99 GLY A C 1
ATOM 770 O O . GLY A 1 99 ? 4.503 -3.200 -20.144 1.00 58.78 99 GLY A O 1
ATOM 771 N N . LYS A 1 100 ? 5.418 -5.190 -20.525 1.00 63.09 100 LYS A N 1
ATOM 772 C CA . LYS A 1 100 ? 4.745 -5.837 -19.386 1.00 63.09 100 LYS A CA 1
ATOM 773 C C . LYS A 1 100 ? 5.343 -5.405 -18.052 1.00 63.09 100 LYS A C 1
ATOM 775 O O . LYS A 1 100 ? 4.604 -5.272 -17.083 1.00 63.09 100 LYS A O 1
ATOM 780 N N . TRP A 1 101 ? 6.652 -5.175 -17.994 1.00 69.44 101 TRP A N 1
ATOM 781 C CA . TRP A 1 101 ? 7.309 -4.741 -16.761 1.00 69.44 101 TRP A CA 1
ATOM 782 C C . TRP A 1 101 ? 7.039 -3.271 -16.459 1.00 69.44 101 TRP A C 1
ATOM 784 O O . TRP A 1 101 ? 6.751 -2.955 -15.313 1.00 69.44 101 TRP A O 1
ATOM 794 N N . GLU A 1 102 ? 7.004 -2.409 -17.478 1.00 72.75 102 GLU A N 1
ATOM 795 C CA . GLU A 1 102 ? 6.612 -0.998 -17.337 1.00 72.75 102 GLU A CA 1
ATOM 796 C C . GLU A 1 102 ? 5.223 -0.865 -16.694 1.00 72.75 102 GLU A C 1
ATOM 798 O O . GLU A 1 102 ? 5.021 -0.105 -15.744 1.00 72.75 102 GLU A O 1
ATOM 803 N N . MET A 1 103 ? 4.260 -1.674 -17.152 1.00 79.00 103 MET A N 1
ATOM 804 C CA . MET A 1 103 ? 2.916 -1.690 -16.576 1.00 79.00 103 MET A CA 1
ATOM 805 C C . MET A 1 103 ? 2.888 -2.248 -15.142 1.00 79.00 103 MET A C 1
ATOM 807 O O . MET A 1 103 ? 2.064 -1.818 -14.336 1.00 79.00 103 MET A O 1
ATOM 811 N N . GLU A 1 104 ? 3.758 -3.203 -14.807 1.00 80.44 104 GLU A N 1
ATOM 812 C CA . GLU A 1 104 ? 3.856 -3.774 -13.456 1.00 80.44 104 GLU A CA 1
ATOM 813 C C . GLU A 1 104 ? 4.519 -2.800 -12.470 1.00 80.44 104 GLU A C 1
ATOM 815 O O . GLU A 1 104 ? 4.066 -2.704 -11.329 1.00 80.44 104 GLU A O 1
ATOM 820 N N . THR A 1 105 ? 5.505 -2.013 -12.911 1.00 84.19 105 THR A N 1
ATOM 821 C CA . THR A 1 105 ? 6.131 -0.933 -12.131 1.00 84.19 105 THR A CA 1
ATOM 822 C C . THR A 1 105 ? 5.098 0.076 -11.636 1.00 84.19 105 THR A C 1
ATOM 824 O O . THR A 1 105 ? 5.095 0.442 -10.459 1.00 84.19 105 THR A O 1
ATOM 827 N N . ALA A 1 106 ? 4.151 0.470 -12.492 1.00 85.38 106 ALA A N 1
ATOM 828 C CA . ALA A 1 106 ? 3.095 1.414 -12.123 1.00 85.38 106 ALA A CA 1
ATOM 829 C C . ALA A 1 106 ? 2.169 0.898 -11.000 1.00 85.38 106 ALA A C 1
ATOM 831 O O . ALA A 1 106 ? 1.605 1.703 -10.250 1.00 85.38 106 ALA A O 1
ATOM 832 N N . ARG A 1 107 ? 2.041 -0.429 -10.867 1.00 90.38 107 ARG A N 1
ATOM 833 C CA . ARG A 1 107 ? 1.140 -1.112 -9.922 1.00 90.38 107 ARG A CA 1
ATOM 834 C C . ARG A 1 107 ? 1.783 -1.425 -8.572 1.00 90.38 107 ARG A C 1
ATOM 836 O O . ARG A 1 107 ? 1.119 -1.952 -7.683 1.00 90.38 107 ARG A O 1
ATOM 843 N N . VAL A 1 108 ? 3.071 -1.134 -8.394 1.00 94.00 108 VAL A N 1
ATOM 844 C CA . VAL A 1 108 ? 3.769 -1.392 -7.129 1.00 94.00 108 VAL A CA 1
ATOM 845 C C . VAL A 1 108 ? 3.123 -0.579 -6.004 1.00 94.00 108 VAL A C 1
ATOM 847 O O . VAL A 1 108 ? 3.034 0.648 -6.085 1.00 94.00 108 VAL A O 1
ATOM 850 N N . TYR A 1 109 ? 2.668 -1.279 -4.961 1.00 96.56 109 TYR A N 1
ATOM 851 C CA . TYR A 1 109 ? 1.975 -0.721 -3.793 1.00 96.56 109 TYR A CA 1
ATOM 852 C C . TYR A 1 109 ? 0.744 0.148 -4.109 1.00 96.56 109 TYR A C 1
ATOM 854 O O . TYR A 1 109 ? 0.393 1.029 -3.325 1.00 96.56 109 TYR A O 1
ATOM 862 N N . GLU A 1 110 ? 0.093 -0.063 -5.257 1.00 95.44 110 GLU A N 1
ATOM 863 C CA . GLU A 1 110 ? -1.045 0.755 -5.688 1.00 95.44 110 GLU A CA 1
ATOM 864 C C . GLU A 1 110 ? -2.166 0.771 -4.642 1.00 95.44 110 GLU A C 1
ATOM 866 O O . GLU A 1 110 ? -2.632 1.845 -4.256 1.00 95.44 110 GLU A O 1
ATOM 871 N N . ARG A 1 111 ? -2.557 -0.404 -4.131 1.00 95.25 111 ARG A N 1
ATOM 872 C CA . ARG A 1 111 ? -3.684 -0.512 -3.199 1.00 95.25 111 ARG A CA 1
ATOM 873 C C . ARG A 1 111 ? -3.349 0.082 -1.837 1.00 95.25 111 ARG A C 1
ATOM 875 O O . ARG A 1 111 ? -4.156 0.813 -1.270 1.00 95.25 111 ARG A O 1
ATOM 882 N N . THR A 1 112 ? -2.153 -0.199 -1.327 1.00 96.69 112 THR A N 1
ATOM 883 C CA . THR A 1 112 ? -1.661 0.355 -0.060 1.00 96.69 112 THR A CA 1
ATOM 884 C C . THR A 1 112 ? -1.619 1.880 -0.100 1.00 96.69 112 THR A C 1
ATOM 886 O O . THR A 1 112 ? -2.074 2.527 0.838 1.00 96.69 112 THR A O 1
ATOM 889 N N . ILE A 1 113 ? -1.108 2.470 -1.186 1.00 96.31 113 ILE A N 1
ATOM 890 C CA . ILE A 1 113 ? -1.003 3.930 -1.316 1.00 96.31 113 ILE A CA 1
ATOM 891 C C . ILE A 1 113 ? -2.385 4.580 -1.386 1.00 96.31 113 ILE A C 1
ATOM 893 O O . ILE A 1 113 ? -2.593 5.599 -0.731 1.00 96.31 113 ILE A O 1
ATOM 897 N N . GLN A 1 114 ? -3.327 3.995 -2.132 1.00 95.06 114 GLN A N 1
ATOM 898 C CA . GLN A 1 114 ? -4.706 4.491 -2.200 1.00 95.06 114 GLN A CA 1
ATOM 899 C C . GLN A 1 114 ? -5.363 4.494 -0.813 1.00 95.06 114 GLN A C 1
ATOM 901 O O . GLN A 1 114 ? -5.817 5.539 -0.358 1.00 95.06 114 GLN A O 1
ATOM 906 N N . LEU A 1 115 ? -5.306 3.365 -0.099 1.00 95.00 115 LEU A N 1
ATOM 907 C CA . LEU A 1 115 ? -5.882 3.241 1.244 1.00 95.00 115 LEU A CA 1
ATOM 908 C C . LEU A 1 115 ? -5.264 4.224 2.241 1.00 95.00 115 LEU A C 1
ATOM 910 O O . LEU A 1 115 ? -5.978 4.841 3.022 1.00 95.00 115 LEU A O 1
ATOM 914 N N . LEU A 1 116 ? -3.941 4.397 2.213 1.00 94.56 116 LEU A N 1
ATOM 915 C CA . LEU A 1 116 ? -3.266 5.368 3.074 1.00 94.56 116 LEU A CA 1
ATOM 916 C C . LEU A 1 116 ? -3.615 6.809 2.704 1.00 94.56 116 LEU A C 1
ATOM 918 O O . LEU A 1 116 ? -3.655 7.655 3.589 1.00 94.56 116 LEU A O 1
ATOM 922 N N . GLY A 1 117 ? -3.847 7.097 1.422 1.00 92.81 117 GLY A N 1
ATOM 923 C CA . GLY A 1 117 ? -4.333 8.397 0.971 1.00 92.81 117 GLY A CA 1
ATOM 924 C C . GLY A 1 117 ? -5.689 8.732 1.586 1.00 92.81 117 GLY A C 1
ATOM 925 O O . GLY A 1 117 ? -5.835 9.806 2.163 1.00 92.81 117 GLY A O 1
ATOM 926 N N . ASP A 1 118 ? -6.629 7.791 1.527 1.00 89.75 118 ASP A N 1
ATOM 927 C CA . ASP A 1 118 ? -7.986 7.958 2.055 1.00 89.75 118 ASP A CA 1
ATOM 928 C C . ASP A 1 118 ? -8.001 8.047 3.593 1.00 89.75 118 ASP A C 1
ATOM 930 O O . ASP A 1 118 ? -8.604 8.957 4.168 1.00 89.75 118 ASP A O 1
ATOM 934 N N . GLU A 1 119 ? -7.291 7.140 4.271 1.00 88.25 119 GLU A N 1
ATOM 935 C CA . GLU A 1 119 ? -7.198 7.085 5.736 1.00 88.25 119 GLU A CA 1
ATOM 936 C C . GLU A 1 119 ? -6.516 8.329 6.315 1.00 88.25 119 GLU A C 1
ATOM 938 O O . GLU A 1 119 ? -7.060 8.976 7.207 1.00 88.25 119 GLU A O 1
ATOM 943 N N . LEU A 1 120 ? -5.347 8.707 5.785 1.00 86.50 120 LEU A N 1
ATOM 944 C CA . LEU A 1 120 ? -4.601 9.856 6.305 1.00 86.50 120 LEU A CA 1
ATOM 945 C C . LEU A 1 120 ? -5.290 11.183 5.972 1.00 86.50 120 LEU A C 1
ATOM 947 O O . LEU A 1 120 ? -5.183 12.119 6.757 1.00 86.50 120 LEU A O 1
ATOM 951 N N . ALA A 1 121 ? -5.989 11.288 4.837 1.00 83.12 121 ALA A N 1
ATOM 952 C CA . ALA A 1 121 ? -6.773 12.483 4.525 1.00 83.12 121 ALA A CA 1
ATOM 953 C C . ALA A 1 121 ? -7.933 12.656 5.512 1.00 83.12 121 ALA A C 1
ATOM 955 O O . ALA A 1 121 ? -8.123 13.744 6.051 1.00 83.12 121 ALA A O 1
ATOM 956 N N . THR A 1 122 ? -8.648 11.564 5.791 1.00 79.25 122 THR A N 1
ATOM 957 C CA . THR A 1 122 ? -9.754 11.544 6.755 1.00 79.25 122 THR A CA 1
ATOM 958 C C . THR A 1 122 ? -9.262 11.919 8.155 1.00 79.25 122 THR A C 1
ATOM 960 O O . THR A 1 122 ? -9.864 12.737 8.840 1.00 79.25 122 THR A O 1
ATOM 963 N N . GLU A 1 123 ? -8.133 11.356 8.587 1.00 71.81 123 GLU A N 1
ATOM 964 C CA . GLU A 1 123 ? -7.566 11.601 9.915 1.00 71.81 123 GLU A CA 1
ATOM 965 C C . GLU A 1 123 ? -7.071 13.048 10.114 1.00 71.81 123 GLU A C 1
ATOM 967 O O . GLU A 1 123 ? -7.190 13.584 11.216 1.00 71.81 123 GLU A O 1
ATOM 972 N N . VAL A 1 124 ? -6.568 13.706 9.064 1.00 65.31 124 VAL A N 1
ATOM 973 C CA . VAL A 1 124 ? -6.186 15.130 9.118 1.00 65.31 124 VAL A CA 1
ATOM 974 C C . VAL A 1 124 ? -7.411 16.032 9.298 1.00 65.31 124 VAL A C 1
ATOM 976 O O . VAL A 1 124 ? -7.354 16.962 10.099 1.00 65.31 124 VAL A O 1
ATOM 979 N N . GLU A 1 125 ? -8.526 15.725 8.628 1.00 65.81 125 GLU A N 1
ATOM 980 C CA . GLU A 1 125 ? -9.778 16.487 8.753 1.00 65.81 125 GLU A CA 1
ATOM 981 C C . GLU A 1 125 ? -10.305 16.483 10.203 1.00 65.81 125 GLU A C 1
ATOM 983 O O . GLU A 1 125 ? -10.667 17.532 10.736 1.00 65.81 125 GLU A O 1
ATOM 988 N N . PHE A 1 126 ? -10.224 15.341 10.897 1.00 59.25 126 PHE A N 1
ATOM 989 C CA . PHE A 1 126 ? -10.597 15.240 12.315 1.00 59.25 126 PHE A CA 1
ATOM 990 C C . PHE A 1 126 ? -9.693 16.060 13.252 1.00 59.25 126 PHE A C 1
ATOM 992 O O . PHE A 1 126 ? -10.176 16.633 14.230 1.00 59.25 126 PHE A O 1
ATOM 999 N N . CYS A 1 127 ? -8.384 16.128 12.988 1.00 60.19 127 CYS A N 1
ATOM 1000 C CA . CYS A 1 127 ? -7.469 16.918 13.820 1.00 60.19 127 CYS A CA 1
ATOM 1001 C C . CYS A 1 127 ? -7.714 18.431 13.703 1.00 60.19 127 CYS A C 1
ATOM 1003 O O . CYS A 1 127 ? -7.497 19.156 14.677 1.00 60.19 127 CYS A O 1
ATOM 1005 N N . ASP A 1 128 ? -8.180 18.909 12.548 1.00 59.19 128 ASP A N 1
ATOM 1006 C CA . ASP A 1 128 ? -8.498 20.325 12.343 1.00 59.19 128 ASP A CA 1
ATOM 1007 C C . ASP A 1 128 ? -9.787 20.745 13.082 1.00 59.19 128 ASP A C 1
ATOM 1009 O O . ASP A 1 128 ? -9.879 21.872 13.580 1.00 59.19 128 ASP A O 1
ATOM 1013 N N . GLU A 1 129 ? -10.759 19.840 13.241 1.00 59.47 129 GLU A N 1
ATOM 1014 C CA . GLU A 1 129 ? -12.011 20.109 13.966 1.00 59.47 129 GLU A CA 1
ATOM 1015 C C . GLU A 1 129 ? -11.829 20.214 15.488 1.00 59.47 129 GLU A C 1
ATOM 1017 O O . GLU A 1 129 ? -12.443 21.080 16.123 1.00 59.47 129 GLU A O 1
ATOM 1022 N N . ASP A 1 130 ? -10.938 19.416 16.080 1.00 55.44 130 ASP A N 1
ATOM 1023 C CA . ASP A 1 130 ? -10.624 19.513 17.513 1.00 55.44 130 ASP A CA 1
ATOM 1024 C C . ASP A 1 130 ? -9.909 20.834 17.863 1.00 55.44 130 ASP A C 1
ATOM 1026 O O . ASP A 1 130 ? -10.097 21.377 18.954 1.00 55.44 130 ASP A O 1
ATOM 1030 N N . MET A 1 131 ? -9.159 21.418 16.921 1.00 58.28 131 MET A N 1
ATOM 1031 C CA . MET A 1 131 ? -8.512 22.729 17.092 1.00 58.28 131 MET A CA 1
ATOM 1032 C C . MET A 1 131 ? -9.495 23.905 16.963 1.00 58.28 131 MET A C 1
ATOM 1034 O O . MET A 1 131 ? -9.199 25.009 17.426 1.00 58.28 131 MET A O 1
ATOM 1038 N N . ALA A 1 132 ? -10.670 23.690 16.362 1.00 58.62 132 ALA A N 1
ATOM 1039 C CA . ALA A 1 132 ? -11.718 24.703 16.230 1.00 58.62 132 ALA A CA 1
ATOM 1040 C C . ALA A 1 132 ? -12.622 24.805 17.474 1.00 58.62 132 ALA A C 1
ATOM 1042 O O . ALA A 1 132 ? -13.304 25.816 17.664 1.00 58.62 132 ALA A O 1
ATOM 1043 N N . ARG A 1 133 ? -12.620 23.792 18.352 1.00 56.44 133 ARG A N 1
ATOM 1044 C CA . ARG A 1 133 ? -13.406 23.771 19.593 1.00 56.44 133 ARG A CA 1
ATOM 1045 C C . ARG A 1 133 ? -12.627 24.428 20.737 1.00 56.44 133 ARG A C 1
ATOM 1047 O O . ARG A 1 133 ? -12.162 23.769 21.661 1.00 56.44 133 ARG A O 1
ATOM 1054 N N . GLY A 1 134 ? -12.476 25.748 20.647 1.00 50.81 134 GLY A N 1
ATOM 1055 C CA . GLY A 1 134 ? -11.914 26.571 21.716 1.00 50.81 134 GLY A CA 1
ATOM 1056 C C . GLY A 1 134 ? -12.664 26.375 23.038 1.00 50.81 134 GLY A C 1
ATOM 1057 O O . GLY A 1 134 ? -13.891 26.370 23.080 1.00 50.81 134 GLY A O 1
ATOM 1058 N N . ASP A 1 135 ? -11.900 26.192 24.108 1.00 58.34 135 ASP A N 1
ATOM 1059 C CA . ASP A 1 135 ? -12.347 26.056 25.491 1.00 58.34 135 ASP A CA 1
ATOM 1060 C C . ASP A 1 135 ? -13.076 27.327 25.965 1.00 58.34 135 ASP A C 1
ATOM 1062 O O . ASP A 1 135 ? -12.463 28.330 26.332 1.00 58.34 135 ASP A O 1
ATOM 1066 N N . GLU A 1 136 ? -14.405 27.302 25.925 1.00 57.41 136 GLU A N 1
ATOM 1067 C CA . GLU A 1 136 ? -15.270 28.280 26.580 1.00 57.41 136 GLU A CA 1
ATOM 1068 C C . GLU A 1 136 ? -15.883 27.665 27.839 1.00 57.41 136 GLU A C 1
ATOM 1070 O O . GLU A 1 136 ? -17.092 27.469 27.949 1.00 57.41 136 GLU A O 1
ATOM 1075 N N . THR A 1 137 ? -15.032 27.350 28.821 1.00 54.09 137 THR A N 1
ATOM 1076 C CA . THR A 1 137 ? -15.495 27.074 30.181 1.00 54.09 137 THR A CA 1
ATOM 1077 C C . THR A 1 137 ? -14.798 27.944 31.231 1.00 54.09 137 THR A C 1
ATOM 1079 O O . THR A 1 137 ? -13.597 27.897 31.457 1.00 54.09 137 THR A O 1
ATOM 1082 N N . GLU A 1 138 ? -15.650 28.735 31.889 1.00 53.62 138 GLU A N 1
ATOM 1083 C CA . GLU A 1 138 ? -15.526 29.239 33.259 1.00 53.62 138 GLU A CA 1
ATOM 1084 C C . GLU A 1 138 ? -14.616 30.449 33.530 1.00 53.62 138 GLU A C 1
ATOM 1086 O O . GLU A 1 138 ? -13.463 30.351 33.937 1.00 53.62 138 GLU A O 1
ATOM 1091 N N . ASN A 1 139 ? -15.240 31.633 33.525 1.00 50.31 139 ASN A N 1
ATOM 1092 C CA . ASN A 1 139 ? -14.944 32.618 34.564 1.00 50.31 139 ASN A CA 1
ATOM 1093 C C . ASN A 1 139 ? -16.227 33.315 35.047 1.00 50.31 139 ASN A C 1
ATOM 1095 O O . ASN A 1 139 ? -16.493 34.471 34.725 1.00 50.31 139 ASN A O 1
ATOM 1099 N N . VAL A 1 140 ? -17.043 32.595 35.824 1.00 55.53 140 VAL A N 1
ATOM 1100 C CA . VAL A 1 140 ? -18.100 33.202 36.650 1.00 55.53 140 VAL A CA 1
ATOM 1101 C C . VAL A 1 140 ? -17.566 33.294 38.077 1.00 55.53 140 VAL A C 1
ATOM 1103 O O . VAL A 1 140 ? -17.938 32.525 38.960 1.00 55.53 140 VAL A O 1
ATOM 1106 N N . ILE A 1 141 ? -16.644 34.231 38.309 1.00 57.84 141 ILE A N 1
ATOM 1107 C CA . ILE A 1 141 ? -16.322 34.649 39.675 1.00 57.84 141 ILE A CA 1
ATOM 1108 C C . ILE A 1 141 ? -17.488 35.513 40.147 1.00 57.84 141 ILE A C 1
ATOM 1110 O O . ILE A 1 141 ? -17.673 36.648 39.712 1.00 57.84 141 ILE A O 1
ATOM 1114 N N . SER A 1 142 ? -18.289 34.898 41.013 1.00 54.88 142 SER A N 1
ATOM 1115 C CA . SER A 1 142 ? -19.341 35.489 41.831 1.00 54.88 142 SER A CA 1
ATOM 1116 C C . SER A 1 142 ? -18.935 36.866 42.361 1.00 54.88 142 SER A C 1
ATOM 1118 O O . SER A 1 142 ? -18.075 36.973 43.234 1.00 54.88 142 SER A O 1
ATOM 1120 N N . ALA A 1 143 ? -19.588 37.910 41.862 1.00 63.09 143 ALA A N 1
ATOM 1121 C CA . ALA A 1 143 ? -19.673 39.194 42.532 1.00 63.09 143 ALA A CA 1
ATOM 1122 C C . ALA A 1 143 ? -21.067 39.285 43.150 1.00 63.09 143 ALA A C 1
ATOM 1124 O O . ALA A 1 143 ? -22.050 39.267 42.416 1.00 63.09 143 ALA A O 1
ATOM 1125 N N . ASP A 1 144 ? -21.145 39.372 44.475 1.00 54.44 144 ASP A N 1
ATOM 1126 C CA . ASP A 1 144 ? -22.201 40.157 45.111 1.00 54.44 144 ASP A CA 1
ATOM 1127 C C . ASP A 1 144 ? -21.758 40.626 46.518 1.00 54.44 144 ASP A C 1
ATOM 1129 O O . ASP A 1 144 ? -20.859 40.009 47.100 1.00 54.44 144 ASP A O 1
ATOM 1133 N N . PRO A 1 145 ? -22.303 41.768 46.986 1.00 64.38 145 PRO A N 1
ATOM 1134 C CA . PRO A 1 145 ? -21.656 42.741 47.880 1.00 64.38 145 PRO A CA 1
ATOM 1135 C C . PRO A 1 145 ? -21.721 42.457 49.386 1.00 64.38 145 PRO A C 1
ATOM 1137 O O . PRO A 1 145 ? -22.634 41.736 49.849 1.00 64.38 145 PRO A O 1
#

Sequence (145 aa):
MAKPTFRLLRKLDSFFASLILGEDVETGQTLSGFEERRNIVSMTEKVRIKSIAETARVIVVEAGEGRDPDDDDDDLDEDDEEDDMYMDNDGFGLGDAPGKWEMETARVYERTIQLLGDELATEVEFCDEDMARGDETENVISADP

Secondary structure (DSSP, 8-state):
-HHHHHHHHHHHHHHHHHHHHTB-TTT-PBPTT-TT-SS-S-HHHHHHHHHHHHHHHHHHHHHHTT--TT--S-----------------SS--PPPTTHHHHHHHTTTHHHHHHHHHHHHHHHHHHHHHHHS------------